Protein AF-A0A0F9GWC9-F1 (afdb_monomer_lite)

Radius of gyration: 13.25 Å; chains: 1; bounding box: 37×35×27 Å

Structure (mmCIF, N/CA/C/O backbone):
data_AF-A0A0F9GWC9-F1
#
_entry.id   AF-A0A0F9GWC9-F1
#
loop_
_atom_site.group_PDB
_atom_site.id
_atom_site.type_symbol
_atom_site.label_atom_id
_atom_site.label_alt_id
_atom_site.label_comp_id
_atom_site.label_asym_id
_atom_site.label_entity_id
_atom_site.label_seq_id
_atom_site.pdbx_PDB_ins_code
_atom_site.Cartn_x
_atom_site.Cartn_y
_atom_site.Cartn_z
_atom_site.occupancy
_atom_site.B_iso_or_equiv
_atom_site.auth_seq_id
_atom_site.auth_comp_id
_atom_site.auth_asym_id
_atom_site.auth_atom_id
_atom_site.pdbx_PDB_model_num
ATOM 1 N N . MET A 1 1 ? 14.845 -13.673 -0.738 1.00 69.56 1 MET A N 1
ATOM 2 C CA . MET A 1 1 ? 13.859 -12.761 -0.129 1.00 69.56 1 MET A CA 1
ATOM 3 C C . MET A 1 1 ? 14.560 -11.460 0.211 1.00 69.56 1 MET A C 1
ATOM 5 O O . MET A 1 1 ? 15.540 -11.503 0.948 1.00 69.56 1 MET A O 1
ATOM 9 N N . ALA A 1 2 ? 14.129 -10.337 -0.361 1.00 88.38 2 ALA A N 1
ATOM 10 C CA . ALA A 1 2 ? 14.769 -9.043 -0.136 1.00 88.38 2 ALA A CA 1
ATOM 11 C C . ALA A 1 2 ? 13.722 -7.969 0.179 1.00 88.38 2 ALA A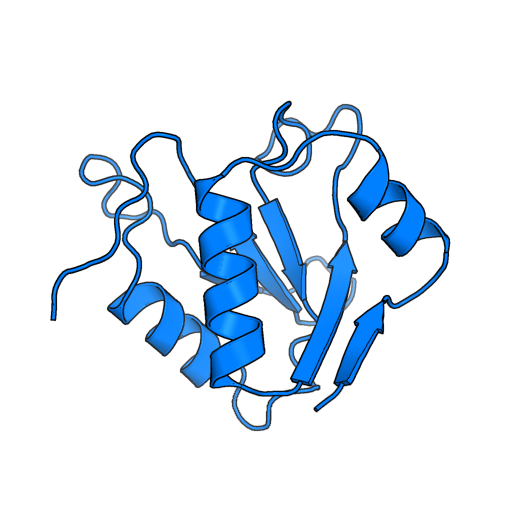 C 1
ATOM 13 O O . ALA A 1 2 ? 12.913 -7.596 -0.670 1.00 88.38 2 ALA A O 1
ATOM 14 N N . ILE A 1 3 ? 13.768 -7.453 1.407 1.00 94.88 3 ILE A N 1
ATOM 15 C CA . ILE A 1 3 ? 13.062 -6.230 1.785 1.00 94.88 3 ILE A CA 1
ATOM 16 C C . ILE A 1 3 ? 14.065 -5.091 1.653 1.00 94.88 3 ILE A C 1
ATOM 18 O O . ILE A 1 3 ? 15.090 -5.067 2.332 1.00 94.88 3 ILE A O 1
ATOM 22 N N . GLN A 1 4 ? 13.785 -4.167 0.747 1.00 97.06 4 GLN A N 1
ATOM 23 C CA . GLN A 1 4 ? 14.685 -3.082 0.392 1.00 97.06 4 GLN A CA 1
ATOM 24 C C . GLN A 1 4 ? 14.026 -1.728 0.627 1.00 97.06 4 GLN A C 1
ATOM 26 O O . GLN A 1 4 ? 12.804 -1.570 0.582 1.00 97.06 4 GLN A O 1
ATOM 31 N N . ILE A 1 5 ? 14.861 -0.713 0.820 1.00 97.75 5 ILE A N 1
ATOM 32 C CA . ILE A 1 5 ? 14.436 0.674 0.970 1.00 97.75 5 ILE A CA 1
ATOM 33 C C . ILE A 1 5 ? 15.236 1.500 -0.028 1.00 97.75 5 ILE A C 1
ATOM 35 O O . ILE A 1 5 ? 16.457 1.393 -0.081 1.00 97.75 5 ILE A O 1
ATOM 39 N N . LYS A 1 6 ? 14.542 2.310 -0.834 1.00 96.94 6 LYS A N 1
ATOM 40 C CA . LYS A 1 6 ? 15.144 3.031 -1.964 1.00 96.94 6 LYS A CA 1
ATOM 41 C C . LYS A 1 6 ? 16.353 3.884 -1.567 1.00 96.94 6 LYS A C 1
ATOM 43 O O . LYS A 1 6 ? 17.346 3.892 -2.284 1.00 96.94 6 LYS A O 1
ATOM 48 N N . ASP A 1 7 ? 16.225 4.660 -0.495 1.00 97.69 7 ASP A N 1
ATOM 49 C CA . ASP A 1 7 ? 17.259 5.573 -0.012 1.00 97.69 7 ASP A CA 1
ATOM 50 C C . ASP A 1 7 ? 17.013 5.959 1.461 1.00 97.69 7 ASP A C 1
ATOM 52 O O . ASP A 1 7 ? 15.971 5.645 2.047 1.00 97.69 7 ASP A O 1
ATOM 56 N N . TYR A 1 8 ? 17.973 6.666 2.067 1.00 98.00 8 TYR A N 1
ATOM 57 C CA . TYR A 1 8 ? 17.900 7.087 3.471 1.00 98.00 8 TYR A CA 1
ATOM 58 C C . TYR A 1 8 ? 16.713 8.020 3.773 1.00 98.00 8 TYR A C 1
ATOM 60 O O . TYR A 1 8 ? 16.252 8.080 4.914 1.00 98.00 8 TYR A O 1
ATOM 68 N N . ARG A 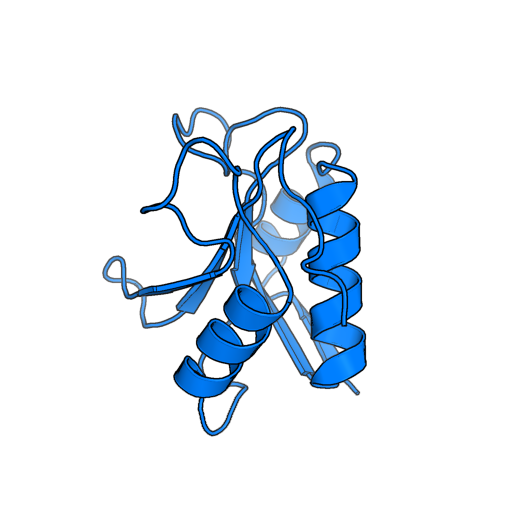1 9 ? 16.199 8.755 2.775 1.00 98.00 9 ARG A N 1
ATOM 69 C CA . ARG A 1 9 ? 15.046 9.653 2.954 1.00 98.00 9 ARG A CA 1
ATOM 70 C C . ARG A 1 9 ? 13.772 8.832 3.081 1.00 98.00 9 ARG A C 1
ATOM 72 O O . ARG A 1 9 ? 12.946 9.129 3.941 1.00 98.00 9 ARG A O 1
ATOM 79 N N . VAL A 1 10 ? 13.646 7.773 2.279 1.00 97.94 10 VAL A N 1
ATOM 80 C CA . VAL A 1 10 ? 12.550 6.810 2.419 1.00 97.94 10 VAL A CA 1
ATOM 81 C C . VAL A 1 10 ? 12.642 6.092 3.763 1.00 97.94 10 VAL A C 1
ATOM 83 O O . VAL A 1 10 ? 11.637 6.060 4.467 1.00 97.94 10 VAL A O 1
ATOM 86 N N . LEU A 1 11 ? 13.825 5.617 4.175 1.00 98.50 11 LEU A N 1
ATOM 87 C CA . LEU A 1 11 ? 14.008 5.000 5.498 1.00 98.50 11 LEU A CA 1
ATOM 88 C C . LEU A 1 11 ? 13.539 5.933 6.620 1.00 98.50 11 LEU A C 1
ATOM 90 O O . LEU A 1 11 ? 12.725 5.537 7.448 1.00 98.50 11 LEU A O 1
ATOM 94 N N . ARG A 1 12 ? 13.979 7.197 6.603 1.00 98.25 12 ARG A N 1
ATOM 95 C CA . ARG A 1 12 ? 13.518 8.204 7.566 1.00 98.25 12 ARG A CA 1
ATOM 96 C C . ARG A 1 12 ? 11.992 8.332 7.569 1.00 98.25 12 ARG A C 1
ATOM 98 O O . ARG A 1 12 ? 11.396 8.302 8.636 1.00 98.25 12 ARG A O 1
ATOM 105 N N . SER A 1 13 ? 11.359 8.417 6.397 1.00 98.12 13 SER A N 1
ATOM 106 C CA . SER A 1 13 ? 9.894 8.534 6.289 1.00 98.12 13 SER A CA 1
ATOM 107 C C . SER A 1 13 ? 9.124 7.291 6.763 1.00 98.12 13 SER A C 1
ATOM 109 O O . SER A 1 13 ? 7.950 7.386 7.120 1.00 98.12 13 SER A O 1
ATOM 111 N N . LEU A 1 14 ? 9.754 6.114 6.762 1.00 98.12 14 LEU A N 1
ATOM 112 C CA . LEU A 1 14 ? 9.171 4.887 7.314 1.00 98.12 14 LEU A CA 1
ATOM 113 C C . LEU A 1 14 ? 9.229 4.870 8.849 1.00 98.12 14 LEU A C 1
ATOM 115 O O . LEU A 1 14 ? 8.390 4.233 9.474 1.00 98.12 14 LEU A O 1
ATOM 119 N N . LEU A 1 15 ? 10.187 5.585 9.447 1.00 98.25 15 LEU A N 1
ATOM 120 C CA . LEU A 1 15 ? 10.448 5.593 10.891 1.00 98.25 15 LEU A CA 1
ATOM 121 C C . LEU A 1 15 ? 9.943 6.852 11.617 1.00 98.25 15 LEU A C 1
ATOM 123 O O . LEU A 1 15 ? 10.034 6.927 12.837 1.00 98.25 15 LEU A O 1
ATOM 127 N N . GLU A 1 16 ? 9.442 7.857 10.892 1.00 98.19 16 GLU A N 1
ATOM 128 C CA . GLU A 1 16 ? 9.108 9.170 11.466 1.00 98.19 16 GLU A CA 1
ATOM 129 C C . GLU A 1 16 ? 7.874 9.150 12.383 1.00 98.19 16 GLU A C 1
ATOM 131 O O . GLU A 1 16 ? 7.829 9.885 13.367 1.00 98.19 16 GLU A O 1
ATOM 136 N N . VAL A 1 17 ? 6.873 8.324 12.069 1.00 98.50 17 VAL A N 1
ATOM 137 C CA . VAL A 1 17 ? 5.613 8.212 12.824 1.00 98.50 17 VAL A CA 1
ATOM 138 C C . VAL A 1 17 ? 5.155 6.751 12.880 1.00 98.50 17 VAL A C 1
ATOM 140 O O . VAL A 1 17 ? 5.521 5.971 11.997 1.00 98.50 17 VAL A O 1
ATOM 143 N N . PRO A 1 18 ? 4.319 6.356 13.860 1.00 98.44 18 PRO A N 1
ATOM 144 C CA . PRO A 1 18 ? 3.720 5.025 13.866 1.00 98.44 18 PRO A CA 1
ATOM 145 C C . PRO A 1 18 ? 2.848 4.795 12.626 1.00 98.44 18 PRO A C 1
ATOM 147 O O . PRO A 1 18 ? 2.174 5.705 12.139 1.00 98.44 18 PRO A O 1
ATOM 150 N N . TYR A 1 19 ? 2.824 3.554 12.145 1.00 98.62 19 TYR A N 1
ATOM 151 C CA . TYR A 1 19 ? 1.958 3.110 11.052 1.00 98.62 19 TYR A CA 1
ATOM 152 C C . TYR A 1 19 ? 0.683 2.498 11.621 1.00 98.62 19 TYR A C 1
ATOM 154 O O . TYR A 1 19 ? 0.687 1.913 12.704 1.00 98.62 19 TYR A O 1
ATOM 162 N N . HIS A 1 20 ? -0.428 2.640 10.898 1.00 98.56 20 HIS A N 1
ATOM 163 C CA . HIS A 1 20 ? -1.692 2.050 11.320 1.00 98.56 20 HIS A CA 1
ATOM 164 C C . HIS A 1 20 ? -1.540 0.519 11.382 1.00 98.56 20 HIS A C 1
ATOM 166 O O . HIS A 1 20 ? -1.008 -0.049 10.425 1.00 98.56 20 HIS A O 1
ATOM 172 N N . PRO A 1 21 ? -2.034 -0.177 12.425 1.00 98.31 21 PRO A N 1
ATOM 173 C CA . PRO A 1 21 ? -1.857 -1.628 12.561 1.00 98.31 21 PRO A CA 1
ATOM 174 C C . PRO A 1 21 ? -2.295 -2.420 11.322 1.00 98.31 21 PRO A C 1
ATOM 176 O O . PRO A 1 21 ? -1.584 -3.306 10.863 1.00 98.31 21 PRO A O 1
ATOM 179 N N . THR A 1 22 ? -3.414 -2.037 10.702 1.00 98.31 22 THR A N 1
ATOM 180 C CA . THR A 1 22 ? -3.883 -2.639 9.442 1.00 98.31 22 THR A CA 1
ATOM 181 C C . THR A 1 22 ? -2.926 -2.429 8.266 1.00 98.31 22 THR A C 1
ATOM 183 O O . THR A 1 22 ? -2.781 -3.319 7.436 1.00 98.31 22 THR A O 1
ATOM 186 N N . LEU A 1 23 ? -2.251 -1.277 8.186 1.00 98.50 23 LEU A N 1
ATOM 187 C CA . LEU A 1 23 ? -1.236 -1.052 7.155 1.00 98.50 23 LEU A CA 1
ATOM 188 C C . LEU A 1 23 ? -0.014 -1.935 7.403 1.00 98.50 23 LEU A C 1
ATOM 190 O O . LEU A 1 23 ? 0.511 -2.511 6.458 1.00 98.50 23 LEU A O 1
ATOM 194 N N . ILE A 1 24 ? 0.408 -2.075 8.664 1.00 98.19 24 ILE A N 1
ATOM 195 C CA . ILE A 1 24 ? 1.492 -2.988 9.049 1.00 98.19 24 ILE A CA 1
ATOM 196 C C . ILE A 1 24 ? 1.134 -4.421 8.639 1.00 98.19 24 ILE A C 1
ATOM 198 O O . ILE A 1 24 ? 1.936 -5.084 7.992 1.00 98.19 24 ILE A O 1
ATOM 202 N N . ALA A 1 25 ? -0.084 -4.878 8.942 1.00 98.06 25 ALA A N 1
ATOM 203 C CA . ALA A 1 25 ? -0.550 -6.210 8.565 1.00 98.06 25 ALA A CA 1
ATOM 204 C C . ALA A 1 25 ? -0.561 -6.418 7.039 1.00 98.06 25 ALA A C 1
ATOM 206 O O . ALA A 1 25 ? -0.075 -7.440 6.563 1.00 98.06 25 ALA A O 1
ATOM 207 N N . LEU A 1 26 ? -1.034 -5.433 6.267 1.00 97.81 26 LEU A N 1
ATOM 208 C CA . LEU A 1 26 ? -1.001 -5.476 4.802 1.00 97.81 26 LEU A CA 1
ATOM 209 C C . LEU A 1 26 ? 0.437 -5.527 4.254 1.00 97.81 26 LEU A C 1
ATOM 211 O O . LEU A 1 26 ? 0.718 -6.288 3.331 1.00 97.81 26 LEU A O 1
ATOM 215 N N . ILE A 1 27 ? 1.354 -4.743 4.831 1.00 97.19 27 ILE A N 1
ATOM 216 C CA . ILE A 1 27 ? 2.775 -4.746 4.461 1.00 97.19 27 ILE A CA 1
ATOM 217 C C . ILE A 1 27 ? 3.410 -6.113 4.744 1.00 97.19 27 ILE A C 1
ATOM 219 O O . ILE A 1 27 ? 4.123 -6.639 3.897 1.00 97.19 27 ILE A O 1
ATOM 223 N N . LEU A 1 28 ? 3.152 -6.702 5.913 1.00 96.25 28 LEU A N 1
ATOM 224 C CA . LEU A 1 28 ? 3.662 -8.033 6.253 1.00 96.25 28 LEU A CA 1
ATOM 225 C C . LEU A 1 28 ? 3.080 -9.114 5.336 1.00 96.25 28 LEU A C 1
ATOM 227 O O . LEU A 1 28 ? 3.786 -10.034 4.934 1.00 96.25 28 LEU A O 1
ATOM 231 N N . TRP A 1 29 ? 1.803 -8.985 4.974 1.00 96.00 29 TRP A N 1
ATOM 232 C CA . TRP A 1 29 ? 1.135 -9.911 4.067 1.00 96.00 29 TRP A CA 1
ATOM 233 C C . TRP A 1 29 ? 1.777 -9.904 2.677 1.00 96.00 29 TRP A C 1
ATOM 235 O O . TRP A 1 29 ? 2.121 -10.964 2.154 1.00 96.00 29 TRP A O 1
ATOM 245 N N . ILE A 1 30 ? 2.003 -8.723 2.091 1.00 95.25 30 ILE A N 1
ATOM 246 C CA . ILE A 1 30 ? 2.599 -8.634 0.751 1.00 95.25 30 ILE A CA 1
ATOM 247 C C . ILE A 1 30 ? 4.072 -9.074 0.749 1.00 95.25 30 ILE A C 1
ATOM 249 O O . ILE A 1 30 ? 4.482 -9.794 -0.161 1.00 95.25 30 ILE A O 1
ATOM 253 N N . THR A 1 31 ? 4.858 -8.714 1.773 1.00 94.19 31 THR A N 1
ATOM 254 C CA . THR A 1 31 ? 6.281 -9.094 1.844 1.00 94.19 31 THR A CA 1
ATOM 255 C C . THR A 1 31 ? 6.458 -10.600 2.022 1.00 94.19 31 THR A C 1
ATOM 257 O O . THR A 1 31 ? 7.346 -11.181 1.399 1.00 94.19 31 THR A O 1
ATOM 260 N N . ALA A 1 32 ? 5.595 -11.245 2.814 1.00 93.94 32 ALA A N 1
ATOM 261 C CA . ALA A 1 32 ? 5.588 -12.696 2.971 1.00 93.94 32 ALA A CA 1
ATOM 262 C C . ALA A 1 32 ? 5.160 -13.417 1.682 1.00 93.94 32 ALA A C 1
ATOM 264 O O . ALA A 1 32 ? 5.730 -14.451 1.342 1.00 93.94 32 ALA A O 1
ATOM 265 N N . ARG A 1 33 ? 4.180 -12.869 0.952 1.00 93.81 33 ARG A N 1
ATOM 266 C CA . ARG A 1 33 ? 3.592 -13.511 -0.234 1.00 93.81 33 ARG A CA 1
ATOM 267 C C . ARG A 1 33 ? 4.461 -13.409 -1.485 1.00 93.81 33 ARG A C 1
ATOM 269 O O . ARG A 1 33 ? 4.563 -14.383 -2.220 1.00 93.81 33 ARG A O 1
ATOM 276 N N . TYR A 1 34 ? 5.102 -12.263 -1.717 1.00 91.88 34 TYR A N 1
ATOM 277 C CA . TYR A 1 34 ? 5.851 -12.007 -2.954 1.00 91.88 34 TYR A CA 1
ATOM 278 C C . TYR A 1 34 ? 7.374 -12.027 -2.787 1.00 91.88 34 TYR A C 1
ATOM 280 O O . TYR A 1 34 ? 8.090 -11.925 -3.776 1.00 91.88 34 TYR A O 1
ATOM 288 N N . SER A 1 35 ? 7.891 -12.195 -1.562 1.00 79.62 35 SER A N 1
ATOM 289 C CA . SER A 1 35 ? 9.321 -12.366 -1.235 1.00 79.62 35 SER A CA 1
ATOM 290 C C . SER A 1 35 ? 10.296 -11.268 -1.715 1.00 79.62 35 SER A C 1
ATOM 292 O O . SER A 1 35 ? 11.480 -11.313 -1.366 1.00 79.62 35 SER A O 1
ATOM 294 N N . GLU A 1 36 ? 9.828 -10.251 -2.433 1.00 89.19 36 GLU A N 1
ATOM 295 C CA . GLU A 1 36 ? 10.559 -9.044 -2.812 1.00 89.19 36 GLU A CA 1
ATOM 296 C C . GLU A 1 36 ? 9.682 -7.820 -2.575 1.00 89.19 36 GLU A C 1
ATOM 298 O O . GLU A 1 36 ? 8.518 -7.771 -2.964 1.00 89.19 36 GLU A O 1
ATOM 303 N N . THR A 1 37 ? 10.216 -6.808 -1.896 1.00 95.38 37 THR A N 1
ATOM 304 C CA . THR A 1 37 ? 9.498 -5.547 -1.694 1.00 95.38 37 THR A CA 1
ATOM 305 C C . THR A 1 37 ? 10.498 -4.414 -1.547 1.00 95.38 37 THR A C 1
ATOM 307 O O . THR A 1 37 ? 11.324 -4.415 -0.637 1.00 95.38 37 THR A O 1
ATOM 310 N N . LEU A 1 38 ? 10.405 -3.417 -2.427 1.00 97.25 38 LEU A N 1
ATOM 311 C CA . LEU A 1 38 ? 11.213 -2.201 -2.366 1.00 97.25 38 LEU A CA 1
ATOM 312 C C . LEU A 1 38 ? 10.330 -1.005 -2.009 1.00 97.25 38 LEU A C 1
ATOM 314 O O . LEU A 1 38 ? 9.557 -0.534 -2.846 1.00 97.25 38 LEU A O 1
ATOM 318 N N . PHE A 1 39 ? 10.482 -0.473 -0.797 1.00 97.81 39 PHE A N 1
ATOM 319 C CA . PHE A 1 39 ? 9.775 0.731 -0.363 1.00 97.81 39 PHE A CA 1
ATOM 320 C C . PHE A 1 39 ? 10.340 1.981 -1.033 1.00 97.81 39 PHE A C 1
ATOM 322 O O . PHE A 1 39 ? 11.555 2.177 -1.139 1.00 97.81 39 PHE A O 1
ATOM 329 N N . THR A 1 40 ? 9.439 2.857 -1.466 1.00 97.06 40 THR A N 1
ATOM 330 C CA . THR A 1 40 ? 9.762 4.077 -2.218 1.00 97.06 40 THR A CA 1
ATOM 331 C C . THR A 1 40 ? 9.172 5.346 -1.613 1.00 97.06 40 THR A C 1
ATOM 333 O O . THR A 1 40 ? 9.626 6.435 -1.967 1.00 97.06 40 THR A O 1
ATOM 336 N N . SER A 1 41 ? 8.221 5.220 -0.682 1.00 97.12 41 SER A N 1
ATOM 337 C CA . SER A 1 41 ? 7.691 6.328 0.115 1.00 97.12 41 SER A CA 1
ATOM 338 C C . SER A 1 41 ? 7.060 5.826 1.412 1.00 97.12 41 SER A C 1
ATOM 340 O O . SER A 1 41 ? 6.344 4.826 1.403 1.00 97.12 41 SER A O 1
ATOM 342 N N . GLY A 1 42 ? 7.252 6.571 2.498 1.00 97.62 42 GLY A N 1
ATOM 343 C CA . GLY A 1 42 ? 6.539 6.413 3.764 1.00 97.62 42 GLY A CA 1
ATOM 344 C C . GLY A 1 42 ? 5.665 7.626 4.087 1.00 97.62 42 GLY A C 1
ATOM 345 O O . GLY A 1 42 ? 4.978 8.145 3.201 1.00 97.62 42 GLY A O 1
ATOM 346 N N . TYR A 1 43 ? 5.718 8.088 5.337 1.00 98.56 43 TYR A N 1
ATOM 347 C CA . TYR A 1 43 ? 4.993 9.258 5.833 1.00 98.56 43 TYR A CA 1
ATOM 348 C C . TYR A 1 43 ? 5.414 10.553 5.122 1.00 98.56 43 TYR A C 1
ATOM 350 O O . TYR A 1 43 ? 6.579 10.742 4.763 1.00 98.56 43 TYR A O 1
ATOM 358 N N . ARG A 1 44 ? 4.458 11.464 4.920 1.00 97.62 44 ARG A N 1
ATOM 359 C CA . ARG A 1 44 ? 4.665 12.773 4.285 1.00 97.62 44 ARG A CA 1
ATOM 360 C C . ARG A 1 44 ? 4.045 13.868 5.147 1.00 97.62 44 ARG A C 1
ATOM 362 O O . ARG A 1 44 ? 2.834 14.076 5.125 1.00 97.62 44 ARG A O 1
ATOM 369 N N . LYS A 1 45 ? 4.878 14.594 5.895 1.00 97.56 45 LYS A N 1
ATOM 370 C CA . LYS A 1 45 ? 4.422 15.690 6.762 1.00 97.56 45 LYS A CA 1
ATOM 371 C C . LYS A 1 45 ? 3.624 16.732 5.969 1.00 97.56 45 LYS A C 1
ATOM 373 O O . LYS A 1 45 ? 4.125 17.287 4.995 1.00 97.56 45 LYS A O 1
ATOM 378 N N . GLY A 1 46 ? 2.400 17.014 6.419 1.00 96.75 46 GLY A N 1
ATOM 379 C CA . GLY A 1 46 ? 1.506 18.004 5.806 1.00 96.75 46 GLY A CA 1
ATOM 380 C C . GLY A 1 46 ? 0.729 17.515 4.575 1.00 96.75 46 GLY A C 1
ATOM 381 O O . GLY A 1 46 ? -0.057 18.286 4.025 1.00 96.75 46 GLY A O 1
ATOM 382 N N . ASP A 1 47 ? 0.906 16.260 4.147 1.00 97.44 47 ASP A N 1
ATOM 383 C CA . ASP A 1 47 ? 0.082 15.655 3.096 1.00 97.44 47 ASP A CA 1
ATOM 384 C C . ASP A 1 47 ? -1.366 15.475 3.600 1.00 97.44 47 ASP A C 1
ATOM 386 O O . ASP A 1 47 ? -1.606 14.960 4.692 1.00 97.44 47 ASP A O 1
ATOM 390 N N . LYS A 1 48 ? -2.355 15.918 2.815 1.00 96.94 48 LYS A N 1
ATOM 391 C CA . LYS A 1 48 ? -3.783 15.805 3.171 1.00 96.94 48 LYS A CA 1
ATOM 392 C C . LYS A 1 48 ? -4.330 14.383 2.990 1.00 96.94 48 LYS A C 1
ATOM 394 O O . LYS A 1 48 ? -5.405 14.074 3.500 1.00 96.94 48 LYS A O 1
ATOM 399 N N . GLY A 1 49 ? -3.624 13.537 2.243 1.00 96.62 49 GLY A N 1
ATOM 400 C CA . GLY A 1 49 ? -3.970 12.148 1.977 1.00 96.62 49 GLY A CA 1
ATOM 401 C C . GLY A 1 49 ? -3.509 11.187 3.072 1.00 96.62 49 GLY A C 1
ATOM 402 O O . GLY A 1 49 ? -3.139 11.580 4.179 1.00 96.62 49 GLY A O 1
ATOM 403 N N . VAL A 1 50 ? -3.527 9.890 2.751 1.00 97.81 50 VAL A N 1
ATOM 404 C CA . VAL A 1 50 ? -3.216 8.797 3.692 1.00 97.81 50 VAL A CA 1
ATOM 405 C C . VAL A 1 50 ? -1.757 8.775 4.166 1.00 97.81 50 VAL A C 1
ATOM 407 O O . VAL A 1 50 ? -1.489 8.295 5.267 1.00 97.81 50 VAL A O 1
ATOM 410 N N . HIS A 1 51 ? -0.829 9.342 3.387 1.00 98.25 51 HIS A N 1
ATOM 411 C CA . HIS A 1 51 ? 0.585 9.454 3.758 1.00 98.25 51 HIS A CA 1
ATOM 412 C C . HIS A 1 51 ? 0.854 10.484 4.859 1.00 98.25 51 HIS A C 1
ATOM 414 O O . HIS A 1 51 ? 1.871 10.370 5.530 1.00 98.25 51 HIS A O 1
ATOM 420 N N . GLY A 1 52 ? -0.000 11.496 5.042 1.00 98.12 52 GLY A N 1
ATOM 421 C CA . GLY A 1 52 ? 0.205 12.540 6.059 1.00 98.12 52 GLY A CA 1
ATOM 422 C C . GLY A 1 52 ? -0.583 12.324 7.346 1.00 98.12 52 GLY A C 1
ATOM 423 O O . GLY A 1 52 ? -0.618 13.196 8.210 1.00 98.12 52 GLY A O 1
ATOM 424 N N . GLN A 1 53 ? -1.227 11.167 7.482 1.00 98.12 53 GLN A N 1
ATOM 425 C CA . GLN A 1 53 ? -1.997 10.804 8.668 1.00 98.12 53 GLN A CA 1
ATOM 426 C C . GLN A 1 53 ? -1.070 10.321 9.788 1.00 98.12 53 GLN A C 1
ATOM 428 O O . GLN A 1 53 ? -0.016 9.748 9.517 1.00 98.12 53 GLN A O 1
ATOM 433 N N . VAL A 1 54 ? -1.488 10.507 11.043 1.00 97.38 54 VAL A N 1
ATOM 434 C CA . VAL A 1 54 ? -0.844 9.908 12.221 1.00 97.38 54 VAL A CA 1
ATOM 435 C C . VAL A 1 54 ? -1.911 9.112 12.986 1.00 97.38 54 VAL A C 1
ATOM 437 O O . VAL A 1 54 ? -2.849 9.722 13.499 1.00 97.38 54 VAL A O 1
ATOM 440 N N . PRO A 1 55 ? -1.825 7.770 13.039 1.00 98.25 55 PRO A N 1
ATOM 441 C CA . PRO A 1 55 ? -0.788 6.934 12.427 1.00 98.25 55 PRO A CA 1
ATOM 442 C C . PRO A 1 55 ? -0.821 6.962 10.885 1.00 98.25 55 PRO A C 1
ATOM 444 O O . PRO A 1 55 ? -1.872 7.201 10.284 1.00 98.25 55 PRO A O 1
ATOM 447 N N . CYS A 1 56 ? 0.327 6.705 10.246 1.00 98.62 56 CYS A N 1
ATOM 448 C CA . CYS A 1 56 ? 0.457 6.685 8.786 1.00 98.62 56 CYS A CA 1
ATOM 449 C C . CYS A 1 56 ? -0.436 5.595 8.183 1.00 98.62 56 CYS A C 1
ATOM 451 O O . CYS A 1 56 ? -0.465 4.460 8.668 1.00 98.62 56 CYS A O 1
ATOM 453 N N . ARG A 1 57 ? -1.183 5.946 7.129 1.00 98.69 57 ARG A N 1
ATOM 454 C CA . ARG A 1 57 ? -2.175 5.071 6.484 1.00 98.69 57 ARG A CA 1
ATOM 455 C C . ARG A 1 57 ? -1.866 4.758 5.023 1.00 98.69 57 ARG A C 1
ATOM 457 O O . ARG A 1 57 ? -2.683 4.097 4.386 1.00 98.69 57 ARG A O 1
ATOM 464 N N . GLY A 1 58 ? -0.709 5.174 4.506 1.00 98.38 58 GLY A N 1
ATOM 465 C CA . GLY A 1 58 ? -0.260 4.766 3.178 1.00 98.38 58 GLY A CA 1
ATOM 466 C C . GLY A 1 58 ? 1.253 4.646 3.028 1.00 98.38 58 GLY A C 1
ATOM 467 O O . GLY A 1 58 ? 2.024 5.273 3.752 1.00 98.38 58 GLY A O 1
ATOM 468 N N . THR A 1 59 ? 1.676 3.822 2.075 1.00 98.31 59 THR A N 1
ATOM 469 C CA . THR A 1 59 ? 3.079 3.636 1.682 1.00 98.31 59 THR A CA 1
ATOM 470 C C . THR A 1 59 ? 3.151 3.259 0.207 1.00 98.31 59 THR A C 1
ATOM 472 O O . THR A 1 59 ? 2.206 2.685 -0.327 1.00 98.31 59 THR A O 1
ATOM 475 N N . ASP A 1 60 ? 4.276 3.551 -0.445 1.00 97.88 60 ASP A N 1
ATOM 476 C CA . ASP A 1 60 ? 4.477 3.210 -1.854 1.00 97.88 60 ASP A CA 1
ATOM 477 C C . ASP A 1 60 ? 5.588 2.182 -2.002 1.00 97.88 60 ASP A C 1
ATOM 479 O O . ASP A 1 60 ? 6.691 2.362 -1.469 1.00 97.88 60 ASP A O 1
ATOM 483 N N . ILE A 1 61 ? 5.348 1.168 -2.826 1.00 97.50 61 ILE A N 1
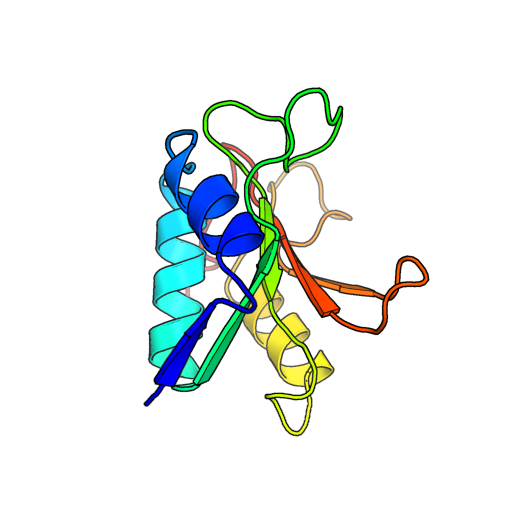ATOM 484 C CA . ILE A 1 61 ? 6.340 0.159 -3.194 1.00 97.50 61 ILE A CA 1
ATOM 485 C C . ILE A 1 61 ? 6.614 0.190 -4.697 1.00 97.50 61 ILE A C 1
ATOM 487 O O . ILE A 1 61 ? 5.773 0.563 -5.520 1.00 97.50 61 ILE A O 1
ATOM 491 N N . ARG A 1 62 ? 7.834 -0.186 -5.075 1.00 96.50 62 ARG A N 1
ATOM 492 C CA . ARG A 1 62 ? 8.253 -0.224 -6.474 1.00 96.50 62 ARG A CA 1
ATOM 493 C C . ARG A 1 62 ? 7.436 -1.275 -7.233 1.00 96.50 62 ARG A C 1
ATOM 495 O O . ARG A 1 62 ? 7.343 -2.401 -6.783 1.00 96.50 62 ARG A O 1
ATOM 502 N N . SER A 1 63 ? 6.903 -0.917 -8.400 1.00 96.56 63 SER A N 1
ATOM 503 C CA . SER A 1 63 ? 6.167 -1.849 -9.272 1.00 96.56 63 SER A CA 1
ATOM 504 C C . SER A 1 63 ? 7.098 -2.813 -10.018 1.00 96.56 63 SER A C 1
ATOM 506 O O . SER A 1 63 ? 6.889 -4.011 -9.985 1.00 96.56 63 SER A O 1
ATOM 508 N N . ARG A 1 64 ? 8.177 -2.300 -10.626 1.00 94.81 64 ARG A N 1
ATOM 509 C CA . ARG A 1 64 ? 9.126 -3.060 -11.470 1.00 94.81 64 ARG A CA 1
ATOM 510 C C . ARG A 1 64 ? 9.957 -4.149 -10.769 1.00 94.81 64 ARG A C 1
ATOM 512 O O . ARG A 1 64 ? 10.901 -4.637 -11.375 1.00 94.81 64 ARG A O 1
ATOM 519 N N . VAL A 1 65 ? 9.713 -4.417 -9.487 1.00 94.81 65 VAL A N 1
ATOM 520 C CA . VAL A 1 65 ? 10.284 -5.597 -8.801 1.00 94.81 65 VAL A CA 1
ATOM 521 C C . VAL A 1 65 ? 9.371 -6.816 -8.950 1.00 94.81 65 VAL A C 1
ATOM 523 O O . VAL A 1 65 ? 9.756 -7.911 -8.580 1.00 94.81 65 VAL A O 1
ATOM 526 N N . TYR A 1 66 ? 8.166 -6.620 -9.487 1.00 95.06 66 TYR A N 1
ATOM 527 C CA . TYR A 1 66 ? 7.217 -7.671 -9.812 1.00 95.06 66 TYR A CA 1
ATOM 528 C C . TYR A 1 66 ? 7.115 -7.790 -11.331 1.00 95.06 66 TYR A C 1
ATOM 530 O O . TYR A 1 66 ? 7.054 -6.765 -12.018 1.00 95.06 66 TYR A O 1
ATOM 538 N N . ASP A 1 67 ? 7.053 -9.022 -11.834 1.00 94.81 67 ASP A N 1
ATOM 539 C CA . ASP A 1 67 ? 6.876 -9.296 -13.266 1.00 94.81 67 ASP A CA 1
ATOM 540 C C . ASP A 1 67 ? 5.530 -8.760 -13.773 1.00 94.81 67 ASP A C 1
ATOM 542 O O . ASP A 1 67 ? 5.462 -8.113 -14.817 1.00 94.81 67 ASP A O 1
ATOM 546 N N . ASP A 1 68 ? 4.470 -8.961 -12.981 1.00 96.25 68 ASP A N 1
ATOM 547 C CA . ASP A 1 68 ? 3.141 -8.398 -13.212 1.00 96.25 68 ASP A CA 1
ATOM 548 C C . ASP A 1 68 ? 2.671 -7.595 -11.983 1.00 96.25 68 ASP A C 1
ATOM 550 O O . ASP A 1 68 ? 2.044 -8.134 -11.064 1.00 96.25 68 ASP A O 1
ATOM 554 N N . PRO A 1 69 ? 2.960 -6.283 -11.923 1.00 96.81 69 PRO A N 1
ATOM 555 C CA . PRO A 1 69 ? 2.543 -5.452 -10.800 1.00 96.81 69 PRO A CA 1
ATOM 556 C C . PRO A 1 69 ? 1.023 -5.253 -10.727 1.00 96.81 69 PRO A C 1
ATOM 558 O O . PRO A 1 69 ? 0.518 -4.895 -9.661 1.00 96.81 69 PRO A O 1
ATOM 561 N N . GLN A 1 70 ? 0.287 -5.450 -11.827 1.00 97.94 70 GLN A N 1
ATOM 562 C CA . GLN A 1 70 ? -1.168 -5.328 -11.824 1.00 97.94 70 GLN A CA 1
ATOM 563 C C . GLN A 1 70 ? -1.798 -6.547 -11.144 1.00 97.94 70 GLN A C 1
ATOM 565 O O . GLN A 1 70 ? -2.656 -6.366 -10.278 1.00 97.94 70 GLN A O 1
ATOM 570 N N . ALA A 1 71 ? -1.294 -7.754 -11.419 1.00 97.56 71 ALA A N 1
ATOM 571 C CA . ALA A 1 71 ? -1.705 -8.967 -10.711 1.00 97.56 71 ALA A CA 1
ATOM 572 C C . ALA A 1 71 ? -1.500 -8.854 -9.190 1.00 97.56 71 ALA A C 1
ATOM 574 O O . ALA A 1 71 ? -2.388 -9.222 -8.424 1.00 97.56 71 ALA A O 1
ATOM 575 N N . VAL A 1 72 ? -0.390 -8.255 -8.738 1.00 97.69 72 VAL A N 1
ATOM 576 C CA . VAL A 1 72 ? -0.144 -7.989 -7.306 1.00 97.69 72 VAL A CA 1
ATOM 577 C C . VAL A 1 72 ? -1.216 -7.066 -6.715 1.00 97.69 72 VAL A C 1
ATOM 579 O O . VAL A 1 72 ? -1.736 -7.312 -5.626 1.00 97.69 72 VAL A O 1
ATOM 582 N N . VAL A 1 73 ? -1.574 -5.992 -7.426 1.00 98.31 73 VAL A N 1
ATOM 583 C CA . VAL A 1 73 ? -2.624 -5.060 -6.988 1.00 98.31 73 VAL A CA 1
ATOM 584 C C . VAL A 1 73 ? -3.985 -5.739 -6.917 1.00 98.31 73 VAL A C 1
ATOM 586 O O . VAL A 1 73 ? -4.747 -5.487 -5.977 1.00 98.31 73 VAL A O 1
ATOM 589 N N . ASP A 1 74 ? -4.313 -6.572 -7.894 1.00 98.25 74 ASP A N 1
ATOM 590 C CA . ASP A 1 74 ? -5.587 -7.278 -7.926 1.00 98.25 74 ASP A CA 1
ATOM 591 C C . ASP A 1 74 ? -5.667 -8.331 -6.821 1.00 98.25 74 ASP A C 1
ATOM 593 O O . ASP A 1 74 ? -6.667 -8.366 -6.108 1.00 98.25 74 ASP A O 1
ATOM 597 N N . ASP A 1 75 ? -4.586 -9.064 -6.566 1.00 97.69 75 ASP A N 1
ATOM 598 C CA . ASP A 1 75 ? -4.479 -10.028 -5.471 1.00 97.69 75 ASP A CA 1
ATOM 599 C C . ASP A 1 75 ? -4.623 -9.360 -4.092 1.00 97.69 75 ASP A C 1
ATOM 601 O O . ASP A 1 75 ? -5.422 -9.803 -3.265 1.00 97.69 75 ASP A O 1
ATOM 605 N N . ILE A 1 76 ? -3.959 -8.221 -3.856 1.00 97.75 76 ILE A N 1
ATOM 606 C CA . ILE A 1 76 ? -4.158 -7.445 -2.620 1.00 97.75 76 ILE A CA 1
ATOM 607 C C . ILE A 1 76 ? -5.627 -7.058 -2.465 1.00 97.75 76 ILE A C 1
ATOM 609 O O . ILE A 1 76 ? -6.217 -7.238 -1.404 1.00 97.75 76 ILE A O 1
ATOM 613 N N . ASN A 1 77 ? -6.241 -6.516 -3.515 1.00 98.25 77 ASN A N 1
ATOM 614 C CA . ASN A 1 77 ? -7.625 -6.060 -3.446 1.00 98.25 77 ASN A CA 1
ATOM 615 C C . ASN A 1 77 ? -8.644 -7.209 -3.442 1.00 98.25 77 ASN A C 1
ATOM 617 O O . ASN A 1 77 ? -9.799 -6.975 -3.080 1.00 98.25 77 ASN A O 1
ATOM 621 N N . ALA A 1 78 ? -8.255 -8.427 -3.817 1.00 97.25 78 ALA A N 1
ATOM 622 C CA . ALA A 1 78 ? -9.059 -9.632 -3.661 1.00 97.25 78 ALA A CA 1
ATOM 623 C C . ALA A 1 78 ? -9.114 -10.087 -2.195 1.00 97.25 78 ALA A C 1
ATOM 625 O O . ALA A 1 78 ? -10.175 -10.515 -1.753 1.00 97.25 78 ALA A O 1
ATOM 626 N N . HIS A 1 79 ? -8.037 -9.884 -1.428 1.00 97.81 79 HIS A N 1
ATOM 627 C CA . HIS A 1 79 ? -7.934 -10.304 -0.022 1.00 97.81 79 HIS A CA 1
ATOM 628 C C . HIS A 1 79 ? -8.196 -9.176 0.988 1.00 97.81 79 HIS A C 1
ATOM 630 O O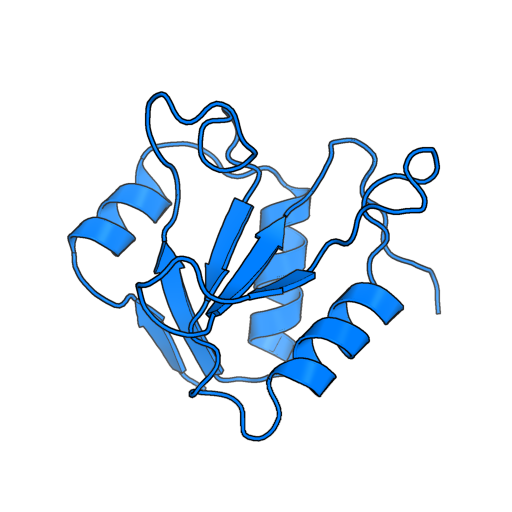 . HIS A 1 79 ? -8.516 -9.432 2.145 1.00 97.81 79 HIS A O 1
ATOM 636 N N . TRP A 1 80 ? -8.102 -7.911 0.578 1.00 97.75 80 TRP A N 1
ATOM 637 C CA . TRP A 1 80 ? -8.265 -6.753 1.460 1.00 97.75 80 TRP A CA 1
ATOM 638 C C . TRP A 1 80 ? -9.373 -5.823 0.964 1.00 97.75 80 TRP A C 1
ATOM 640 O O . TRP A 1 80 ? -9.482 -5.511 -0.225 1.00 97.75 80 TRP A O 1
ATOM 650 N N . LYS A 1 81 ? -10.217 -5.351 1.887 1.00 97.94 81 LYS A N 1
ATOM 651 C CA . LYS A 1 81 ? -11.301 -4.396 1.621 1.00 97.94 81 LYS A CA 1
ATOM 652 C C . LYS A 1 81 ? -11.032 -3.078 2.342 1.00 97.94 81 LYS A C 1
ATOM 654 O O . LYS A 1 81 ? -10.996 -3.056 3.567 1.00 97.94 81 LYS A O 1
ATOM 659 N N . TYR A 1 82 ? -10.923 -1.978 1.592 1.00 98.00 82 TYR A N 1
ATOM 660 C CA . TYR A 1 82 ? -10.555 -0.663 2.135 1.00 98.00 82 TYR A CA 1
ATOM 661 C C . TYR A 1 82 ? -11.526 -0.144 3.205 1.00 98.00 82 TYR A C 1
ATOM 663 O O . TYR A 1 82 ? -11.126 0.097 4.336 1.00 98.00 82 TYR A O 1
ATOM 671 N N . ASP A 1 83 ? -12.803 0.032 2.881 1.00 97.19 83 ASP A N 1
ATOM 672 C CA . ASP A 1 83 ? -13.864 0.327 3.850 1.00 97.19 83 ASP A CA 1
ATOM 673 C C . ASP A 1 83 ? -15.171 -0.233 3.268 1.00 97.19 83 ASP A C 1
ATOM 675 O O . ASP A 1 83 ? -15.502 0.099 2.125 1.00 97.19 83 ASP A O 1
ATOM 679 N N . PRO A 1 84 ? -15.934 -1.063 4.004 1.00 93.12 84 PRO A N 1
ATOM 680 C CA . PRO A 1 84 ? -17.219 -1.589 3.549 1.00 93.12 84 PRO A CA 1
ATOM 681 C C . PRO A 1 84 ? -18.205 -0.544 3.017 1.00 93.12 84 PRO A C 1
ATOM 683 O O . PRO A 1 84 ? -18.988 -0.866 2.128 1.00 93.12 84 PRO A O 1
ATOM 686 N N . LYS A 1 85 ? -18.148 0.690 3.526 1.00 96.62 85 LYS A N 1
ATOM 687 C CA . LYS A 1 85 ? -19.013 1.808 3.129 1.00 96.62 85 LYS A CA 1
ATOM 688 C C . LYS A 1 85 ? -18.449 2.629 1.963 1.00 96.62 85 LYS A C 1
ATOM 690 O O . LYS A 1 85 ? -19.153 3.480 1.431 1.00 96.62 85 LYS A O 1
ATOM 695 N N . ARG A 1 86 ? -17.194 2.404 1.554 1.00 94.44 86 ARG A N 1
ATOM 696 C CA . ARG A 1 86 ? -16.531 3.116 0.446 1.00 94.44 86 ARG A CA 1
ATOM 697 C C . ARG A 1 86 ? -16.161 2.138 -0.665 1.00 94.44 86 ARG A C 1
ATOM 699 O O . ARG A 1 86 ? -14.989 1.879 -0.912 1.00 94.44 86 ARG A O 1
ATOM 706 N N . VAL A 1 87 ? -17.176 1.607 -1.341 1.00 92.12 87 VAL A N 1
ATOM 707 C CA . VAL A 1 87 ? -17.040 0.509 -2.320 1.00 92.12 87 VAL A CA 1
ATOM 708 C C . VAL A 1 87 ? -16.088 0.798 -3.487 1.00 92.12 87 VAL A C 1
ATOM 710 O O . VAL A 1 87 ? -15.494 -0.129 -4.022 1.00 92.12 87 VAL A O 1
ATOM 713 N N . ASN A 1 88 ? -15.889 2.071 -3.838 1.00 94.88 88 ASN A N 1
ATOM 714 C CA . ASN A 1 88 ? -15.000 2.483 -4.930 1.00 94.88 88 ASN A CA 1
ATOM 715 C C . ASN A 1 88 ? -13.536 2.672 -4.493 1.00 94.88 88 ASN A C 1
ATOM 717 O O . ASN A 1 88 ? -12.676 2.962 -5.321 1.00 94.88 88 ASN A O 1
ATOM 721 N N . MET A 1 89 ? -13.240 2.547 -3.197 1.00 97.06 89 MET A N 1
ATOM 722 C CA . MET A 1 89 ? -11.886 2.687 -2.668 1.00 97.06 89 MET A CA 1
ATOM 723 C C . MET A 1 89 ? -11.200 1.322 -2.586 1.00 97.06 89 MET A C 1
ATOM 725 O O . MET A 1 89 ? -11.788 0.332 -2.151 1.00 97.06 89 MET A O 1
ATOM 729 N N . ARG A 1 90 ? -9.924 1.288 -2.970 1.00 98.12 90 ARG A N 1
ATOM 730 C CA . ARG A 1 90 ? -9.082 0.083 -3.024 1.00 98.12 90 ARG A CA 1
ATOM 731 C C . ARG A 1 90 ? -7.937 0.175 -2.013 1.00 98.12 90 ARG A C 1
ATOM 733 O O . ARG A 1 90 ? -7.494 1.278 -1.703 1.00 98.12 90 ARG A O 1
ATOM 740 N N . CYS A 1 91 ? -7.452 -0.960 -1.514 1.00 98.56 91 CYS A N 1
ATOM 741 C CA . CYS A 1 91 ? -6.279 -1.024 -0.632 1.00 98.56 91 CYS A CA 1
ATOM 742 C C . CYS A 1 91 ? -4.959 -0.893 -1.395 1.00 98.56 91 CYS A C 1
ATOM 744 O O . CYS A 1 91 ? -3.982 -0.411 -0.833 1.00 98.56 91 CYS A O 1
ATOM 746 N N . ALA A 1 92 ? -4.936 -1.292 -2.666 1.00 98.44 92 ALA A N 1
ATOM 747 C CA . ALA A 1 92 ? -3.787 -1.108 -3.543 1.00 98.44 92 ALA A CA 1
ATOM 748 C C . ALA A 1 92 ? -4.192 -0.429 -4.854 1.00 98.44 92 ALA A C 1
ATOM 750 O O . ALA A 1 92 ? -5.257 -0.725 -5.404 1.00 98.44 92 ALA A O 1
ATOM 751 N N . LEU A 1 93 ? -3.339 0.461 -5.356 1.00 98.06 93 LEU A N 1
ATOM 752 C CA . LEU A 1 93 ? -3.499 1.152 -6.635 1.00 98.06 93 LEU A CA 1
ATOM 753 C C . LEU A 1 93 ? -2.183 1.091 -7.412 1.00 98.06 93 LEU A C 1
ATOM 755 O O . LEU A 1 93 ? -1.137 1.430 -6.866 1.00 98.06 93 LEU A O 1
ATOM 759 N N . LEU A 1 94 ? -2.232 0.710 -8.687 1.00 97.94 94 LEU A N 1
ATOM 760 C CA . LEU A 1 94 ? -1.101 0.852 -9.603 1.00 97.94 94 LEU A CA 1
ATOM 761 C C . LEU A 1 94 ? -1.249 2.184 -10.340 1.00 97.94 94 LEU A C 1
ATOM 763 O O . LEU A 1 94 ? -2.185 2.356 -11.119 1.00 97.94 94 LEU A O 1
ATOM 767 N N . HIS A 1 95 ? -0.363 3.147 -10.091 1.00 95.81 95 HIS A N 1
ATOM 768 C CA . HIS A 1 95 ? -0.428 4.441 -10.776 1.00 95.81 95 HIS A CA 1
ATOM 769 C C . HIS A 1 95 ? 0.928 5.146 -10.883 1.00 95.81 95 HIS A C 1
ATOM 771 O O . HIS A 1 95 ? 1.925 4.748 -10.279 1.00 95.81 95 HIS A O 1
ATOM 777 N N . SER A 1 96 ? 0.976 6.194 -11.706 1.00 92.62 96 SER A N 1
ATOM 778 C CA . SER A 1 96 ? 2.149 7.046 -11.897 1.00 92.62 96 SER A CA 1
ATOM 779 C C . SER A 1 96 ? 1.786 8.491 -11.577 1.00 92.62 96 SER A C 1
ATOM 781 O O . SER A 1 96 ? 0.843 9.038 -12.138 1.00 92.62 96 SER A O 1
ATOM 783 N N . VAL A 1 97 ? 2.567 9.125 -10.703 1.00 81.94 97 VAL A N 1
ATOM 784 C CA . VAL A 1 97 ? 2.434 10.551 -10.343 1.00 81.94 97 VAL A CA 1
ATOM 785 C C . VAL A 1 97 ? 3.554 11.391 -10.971 1.00 81.94 97 VAL A C 1
ATOM 787 O O . VAL A 1 97 ? 4.102 12.298 -10.351 1.00 81.94 97 VAL A O 1
ATOM 790 N N . GLY A 1 98 ? 3.983 11.018 -12.182 1.00 81.75 98 GLY A N 1
ATOM 791 C CA . GLY A 1 98 ? 5.104 11.659 -12.885 1.00 81.75 98 GLY A CA 1
ATOM 792 C C . GLY A 1 98 ? 6.495 11.258 -12.373 1.00 81.75 98 GLY A C 1
ATOM 793 O O . GLY A 1 98 ? 7.495 11.823 -12.798 1.00 81.75 98 GLY A O 1
ATOM 794 N N . LYS A 1 99 ? 6.580 10.273 -11.466 1.00 79.94 99 LYS A N 1
ATOM 795 C CA . LYS A 1 99 ? 7.838 9.754 -10.881 1.00 79.94 99 LYS A CA 1
ATOM 796 C C . LYS A 1 99 ? 8.045 8.256 -11.132 1.00 79.94 99 LYS A C 1
ATOM 798 O O . LYS A 1 99 ? 8.804 7.590 -10.423 1.00 79.94 99 LYS A O 1
ATOM 803 N N . GLY A 1 100 ? 7.356 7.742 -12.147 1.00 87.81 100 GLY A N 1
ATOM 804 C CA . GLY A 1 100 ? 7.312 6.330 -12.498 1.00 87.81 100 GLY A CA 1
ATOM 805 C C . GLY A 1 100 ? 6.147 5.583 -11.851 1.00 87.81 100 GLY A C 1
ATOM 806 O O . GLY A 1 100 ? 5.554 6.017 -10.858 1.00 87.81 100 GLY A O 1
ATOM 807 N N . LEU A 1 101 ? 5.839 4.436 -12.451 1.00 95.25 101 LEU A N 1
ATOM 808 C CA . LEU A 1 101 ? 4.789 3.529 -12.012 1.00 95.25 101 LEU A CA 1
ATOM 809 C C . LEU A 1 101 ? 5.155 2.913 -10.654 1.00 95.25 101 LEU A C 1
ATOM 811 O O . LEU A 1 101 ? 6.271 2.419 -10.468 1.00 95.25 101 LEU A O 1
ATOM 815 N N . HIS A 1 102 ? 4.232 2.915 -9.702 1.00 96.88 102 HIS A N 1
ATOM 816 C CA . HIS A 1 102 ? 4.406 2.298 -8.387 1.00 96.88 102 HIS A CA 1
ATOM 817 C C . HIS A 1 102 ? 3.073 1.750 -7.883 1.00 96.88 102 HIS A C 1
ATOM 819 O O . HIS A 1 102 ? 2.010 2.127 -8.381 1.00 96.88 102 HIS A O 1
ATOM 825 N N . ILE A 1 103 ? 3.156 0.850 -6.907 1.00 98.12 103 ILE A N 1
ATOM 826 C CA . ILE A 1 103 ? 1.987 0.347 -6.197 1.00 98.12 103 ILE A CA 1
ATOM 827 C C . ILE A 1 103 ? 1.841 1.182 -4.928 1.00 98.12 103 ILE A C 1
ATOM 829 O O . ILE A 1 103 ? 2.719 1.172 -4.063 1.00 98.12 103 ILE A O 1
ATOM 833 N N . HIS A 1 104 ? 0.744 1.919 -4.840 1.00 98.44 104 HIS A N 1
ATOM 834 C CA . HIS A 1 104 ? 0.344 2.657 -3.655 1.00 98.44 104 HIS A CA 1
ATOM 835 C C . HIS A 1 104 ? -0.508 1.754 -2.766 1.00 98.44 104 HIS A C 1
ATOM 837 O O . HIS A 1 104 ? -1.553 1.267 -3.201 1.00 98.44 104 HIS A O 1
ATOM 843 N N . LEU A 1 105 ? -0.064 1.532 -1.532 1.00 98.56 105 LEU A N 1
ATOM 844 C CA . LEU A 1 105 ? -0.804 0.813 -0.500 1.00 98.56 105 LEU A CA 1
ATOM 845 C C . LEU A 1 105 ? -1.481 1.819 0.425 1.00 98.56 105 LEU A C 1
ATOM 847 O O . LEU A 1 105 ? -0.843 2.760 0.897 1.00 98.56 105 LEU A O 1
ATOM 851 N N . GLN A 1 106 ? -2.753 1.588 0.735 1.00 98.69 106 GLN A N 1
ATOM 852 C CA . GLN A 1 106 ? -3.526 2.438 1.630 1.00 98.69 106 GLN A CA 1
ATOM 853 C C . GLN A 1 106 ? -4.547 1.664 2.455 1.00 98.69 106 GLN A C 1
ATOM 855 O O . GLN A 1 106 ? -5.124 0.670 2.013 1.00 98.69 106 GLN A O 1
ATOM 860 N N . VAL A 1 107 ? -4.825 2.179 3.651 1.00 98.69 107 VAL A N 1
ATOM 861 C CA . VAL A 1 107 ? -5.841 1.626 4.552 1.00 98.69 107 VAL A CA 1
ATOM 862 C C . VAL A 1 107 ? -6.740 2.709 5.145 1.00 98.69 107 VAL A C 1
ATOM 864 O O . VAL A 1 107 ? -6.440 3.905 5.152 1.00 98.69 107 VAL A O 1
ATOM 867 N N . HIS A 1 108 ? -7.858 2.255 5.689 1.00 98.19 108 HIS A N 1
ATOM 868 C CA . HIS A 1 108 ? -8.814 2.990 6.496 1.00 98.19 108 HIS A CA 1
ATOM 869 C C . HIS A 1 108 ? -8.946 2.303 7.871 1.00 98.19 108 HIS A C 1
ATOM 871 O O . HIS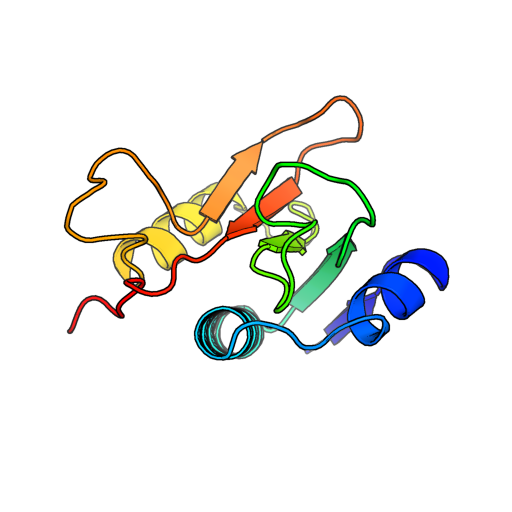 A 1 108 ? -8.695 1.102 7.962 1.00 98.19 108 HIS A O 1
ATOM 877 N N . PRO A 1 109 ? -9.401 2.996 8.933 1.00 97.19 109 PRO A N 1
ATOM 878 C CA . PRO A 1 109 ? -9.743 2.348 10.204 1.00 97.19 109 PRO A CA 1
ATOM 879 C C . PRO A 1 109 ? -10.739 1.185 10.079 1.00 97.19 109 PRO A C 1
ATOM 881 O O . PRO A 1 109 ? -10.713 0.268 10.887 1.00 97.19 109 PRO A O 1
ATOM 884 N N . ASN A 1 110 ? -11.577 1.201 9.038 1.00 97.38 110 ASN A N 1
ATOM 885 C CA . ASN A 1 110 ? -12.541 0.135 8.739 1.00 97.38 110 ASN A CA 1
ATOM 886 C C . ASN A 1 110 ? -12.016 -0.889 7.713 1.00 97.38 110 ASN A C 1
ATOM 888 O O . ASN A 1 110 ? -12.810 -1.655 7.161 1.00 97.38 110 ASN A O 1
ATOM 892 N N . THR A 1 111 ? -10.719 -0.874 7.387 1.00 98.19 111 THR A N 1
ATOM 893 C CA . THR A 1 111 ? -10.139 -1.872 6.482 1.00 98.19 111 THR A CA 1
ATOM 894 C C . THR A 1 111 ? -10.203 -3.245 7.120 1.00 98.19 111 THR A C 1
ATOM 896 O O . THR A 1 111 ? -9.824 -3.427 8.274 1.00 98.19 111 T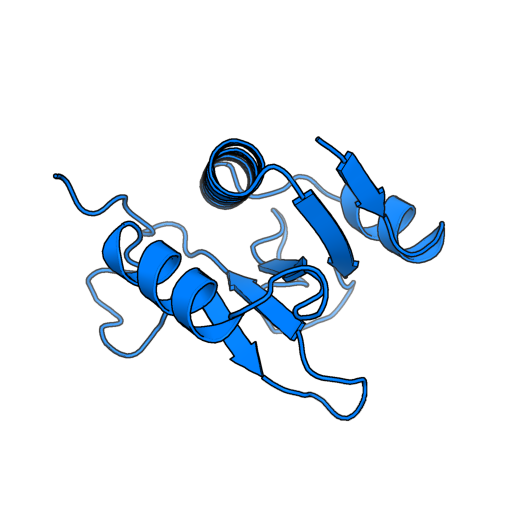HR A O 1
ATOM 899 N N . THR A 1 112 ? -10.680 -4.211 6.345 1.00 95.94 112 THR A N 1
ATOM 900 C CA . THR A 1 112 ? -10.893 -5.592 6.779 1.00 95.94 112 THR A CA 1
ATOM 901 C C . THR A 1 112 ? -10.284 -6.553 5.769 1.00 95.94 112 THR A C 1
ATOM 903 O O . THR A 1 112 ? -10.201 -6.247 4.577 1.00 95.94 112 THR A O 1
ATOM 906 N N . ILE A 1 113 ? -9.852 -7.714 6.254 1.00 93.62 113 ILE A N 1
ATOM 907 C CA . ILE A 1 113 ? -9.516 -8.849 5.397 1.00 93.62 113 ILE A CA 1
ATOM 908 C C . ILE A 1 113 ? -10.837 -9.427 4.885 1.00 93.62 113 ILE A C 1
ATOM 910 O O . ILE A 1 113 ? -11.803 -9.561 5.639 1.00 93.62 113 ILE A O 1
ATOM 914 N N . LYS A 1 114 ? -10.898 -9.708 3.587 1.00 90.00 114 LYS A N 1
ATOM 915 C CA . LYS A 1 114 ? -11.982 -10.477 2.982 1.00 90.00 114 LYS A CA 1
ATOM 916 C C . LYS A 1 114 ? -11.708 -11.931 3.352 1.00 90.00 114 LYS A C 1
ATOM 918 O O . LYS A 1 114 ? -10.641 -12.432 3.023 1.00 90.00 114 LYS A O 1
ATOM 923 N N . GLY A 1 115 ? -12.602 -12.532 4.133 1.00 75.50 115 GLY A N 1
ATOM 924 C CA . GLY A 1 115 ? -12.472 -13.937 4.516 1.00 75.50 115 GLY A CA 1
ATOM 925 C C . GLY A 1 115 ? -12.462 -14.840 3.284 1.00 75.50 115 GLY A C 1
ATOM 926 O O . GLY A 1 115 ? -13.140 -14.512 2.305 1.00 75.50 115 GLY A O 1
ATOM 927 N N . ASP A 1 116 ? -11.657 -15.900 3.384 1.00 49.06 116 ASP A N 1
ATOM 928 C CA . ASP A 1 116 ? -11.474 -16.981 2.406 1.00 49.06 116 ASP A CA 1
ATOM 929 C C . ASP A 1 116 ? -12.799 -17.593 1.917 1.00 49.06 116 ASP A C 1
ATOM 931 O O . ASP A 1 116 ? -13.734 -17.743 2.744 1.00 49.06 116 ASP A O 1
#

Secondary structure (DSSP, 8-state):
-EEEES-HHHHHHHHSSPBPHHHHHHHHHHHHHHSEEEEEE---TT-SSGGGSSSB-EEEEESTTSS-HHHHHHHHHHHEES-TT-TT--SEEEEESSS-EEEEEE--TT-EE---

Organism: NCBI:txid412755

Foldseek 3Di:
DDEEEPDPVQVCQQVVAAADVVLVVLVVVLCVPPVDWYWDHAADDPDPDQNNDHVRFKTKTAQVVDPHSVVSQVVSQVFKDAAPVCRVDGQWDFDDPPPDTIIMGGHDPRMDTDDD

pLDDT: mean 95.44, std 6.44, range [49.06, 98.69]

Sequence (116 aa):
MAIQIKDYRVLRSLLEVPYHPTLIALILWITARYSETLFTSGYRKGDKGVHGQVPCRGTDIRSRVYDDPQAVVDDINAHWKYDPKRVNMRCALLHSVGKGLHIHLQVHPNTTIKGD